Protein AF-A0A8X6XML3-F1 (afdb_monomer_lite)

Radius of gyration: 31.32 Å; chains: 1; bounding box: 40×43×86 Å

Sequence (79 aa):
MQLEGVPLLSGRTERSHDHDHEMILVEPRGRPNDRLDDPKYHPYFDDSIETNVTFQVSKTAYLHCSIRQLGDRVVSLIS

pLDDT: mean 72.95, std 21.38, range [31.08, 97.12]

Structure (mmCIF, N/CA/C/O backbone):
data_AF-A0A8X6XML3-F1
#
_entry.id   AF-A0A8X6XML3-F1
#
loop_
_atom_site.group_PDB
_atom_site.id
_atom_site.type_symbol
_atom_site.label_atom_id
_atom_site.label_alt_id
_atom_site.label_comp_id
_atom_site.label_asym_id
_atom_site.label_entity_id
_atom_site.label_seq_id
_atom_site.pdbx_PDB_ins_code
_atom_site.Cartn_x
_atom_site.Cartn_y
_atom_site.Cartn_z
_atom_site.occupancy
_atom_site.B_iso_or_equiv
_atom_site.auth_seq_id
_atom_site.auth_comp_id
_atom_site.auth_asym_id
_atom_site.auth_atom_id
_atom_site.pdbx_PDB_model_num
ATOM 1 N N . MET A 1 1 ? 4.595 30.544 -69.450 1.00 34.16 1 MET A N 1
ATOM 2 C CA . MET A 1 1 ? 3.528 30.125 -68.520 1.00 34.16 1 MET A CA 1
ATOM 3 C C . MET A 1 1 ? 3.497 28.607 -68.576 1.00 34.16 1 MET A C 1
ATOM 5 O O . MET A 1 1 ? 3.235 28.073 -69.644 1.00 34.16 1 MET A O 1
ATOM 9 N N . GLN A 1 2 ? 3.923 27.946 -67.498 1.00 31.08 2 GLN A N 1
ATOM 10 C CA . GLN A 1 2 ? 3.955 26.486 -67.371 1.00 31.08 2 GLN A CA 1
ATOM 11 C C . GLN A 1 2 ? 2.528 25.965 -67.141 1.00 31.08 2 GLN A C 1
ATOM 13 O O . GLN A 1 2 ? 1.818 26.519 -66.304 1.00 31.08 2 GLN A O 1
ATOM 18 N N . LEU A 1 3 ? 2.137 24.893 -67.826 1.00 37.53 3 LEU A N 1
ATOM 19 C CA . LEU A 1 3 ? 1.038 24.021 -67.410 1.00 37.53 3 LEU A CA 1
ATOM 20 C C . LEU A 1 3 ? 1.570 22.585 -67.466 1.00 37.53 3 LEU A C 1
ATOM 22 O O . LEU A 1 3 ? 1.719 22.010 -68.540 1.00 37.53 3 LEU A O 1
ATOM 26 N N . GLU A 1 4 ? 1.930 22.063 -66.295 1.00 31.66 4 GLU A N 1
ATOM 27 C CA . GLU A 1 4 ? 2.384 20.688 -66.075 1.00 31.66 4 GLU A CA 1
ATOM 28 C C . GLU A 1 4 ? 1.163 19.755 -66.117 1.00 31.66 4 GLU A C 1
ATOM 30 O O . GLU A 1 4 ? 0.251 19.870 -65.297 1.00 31.66 4 GLU A O 1
ATOM 35 N N . GLY A 1 5 ? 1.129 18.848 -67.094 1.00 36.06 5 GLY A N 1
ATOM 36 C CA . GLY A 1 5 ? 0.148 17.771 -67.189 1.00 36.06 5 GLY A CA 1
ATOM 37 C C . GLY A 1 5 ? 0.777 16.453 -66.751 1.00 36.06 5 GLY A C 1
ATOM 38 O O . GLY A 1 5 ? 1.726 15.984 -67.372 1.00 36.06 5 GLY A O 1
ATOM 39 N N . VAL A 1 6 ? 0.246 15.848 -65.691 1.00 44.38 6 VAL A N 1
ATOM 40 C CA . VAL A 1 6 ? 0.595 14.484 -65.266 1.00 44.38 6 VAL A CA 1
ATOM 41 C C . VAL A 1 6 ? -0.068 13.479 -66.212 1.00 44.38 6 VAL A C 1
ATOM 43 O O . VAL A 1 6 ? -1.252 13.643 -66.514 1.00 44.38 6 VAL A O 1
ATOM 46 N N . PRO A 1 7 ? 0.603 12.372 -66.568 1.00 42.59 7 PRO A N 1
ATOM 47 C CA . PRO A 1 7 ? -0.116 11.138 -66.824 1.00 42.59 7 PRO A CA 1
ATOM 48 C C . PRO A 1 7 ? 0.313 10.028 -65.858 1.00 42.59 7 PRO A C 1
ATOM 50 O O . PRO A 1 7 ? 1.482 9.672 -65.724 1.00 42.59 7 PRO A O 1
ATOM 53 N N . LEU A 1 8 ? -0.701 9.470 -65.200 1.00 49.03 8 LEU A N 1
ATOM 54 C CA . LEU A 1 8 ? -0.698 8.141 -64.601 1.00 49.03 8 LEU A CA 1
ATOM 55 C C . LEU A 1 8 ? -0.560 7.089 -65.711 1.00 49.03 8 LEU A C 1
ATOM 57 O O . LEU A 1 8 ? -1.246 7.211 -66.722 1.00 49.03 8 LEU A O 1
ATOM 61 N N . LEU A 1 9 ? 0.229 6.030 -65.488 1.00 43.97 9 LEU A N 1
ATOM 62 C CA . LEU A 1 9 ? -0.216 4.625 -65.561 1.00 43.97 9 LEU A CA 1
ATOM 63 C C . LEU A 1 9 ? 0.962 3.640 -65.461 1.00 43.97 9 LEU A C 1
ATOM 65 O O . LEU A 1 9 ? 1.844 3.588 -66.309 1.00 43.97 9 LEU A O 1
ATOM 69 N N . SER A 1 10 ? 0.900 2.845 -64.391 1.00 46.94 10 SER A N 1
ATOM 70 C CA . SER A 1 10 ? 1.169 1.405 -64.305 1.00 46.94 10 SER A CA 1
ATOM 71 C C . SER A 1 10 ? 2.010 0.762 -65.420 1.00 46.94 10 SER A C 1
ATOM 73 O O . SER A 1 10 ? 1.526 0.502 -66.520 1.00 46.94 10 SER A O 1
ATOM 75 N N . GLY A 1 11 ? 3.240 0.386 -65.070 1.00 36.78 11 GLY A N 1
ATOM 76 C CA . GLY A 1 11 ? 4.098 -0.505 -65.847 1.00 36.78 11 GLY A CA 1
ATOM 77 C C . GLY A 1 11 ? 4.746 -1.529 -64.923 1.00 36.78 11 GLY A C 1
ATOM 78 O O . GLY A 1 11 ? 5.874 -1.355 -64.472 1.00 36.78 11 GLY A O 1
ATOM 79 N N . ARG A 1 12 ? 3.996 -2.584 -64.604 1.00 50.19 12 ARG A N 1
ATOM 80 C CA . ARG A 1 12 ? 4.460 -3.783 -63.897 1.00 50.19 12 ARG A CA 1
ATOM 81 C C . ARG A 1 12 ? 5.630 -4.388 -64.686 1.00 50.19 12 ARG A C 1
ATOM 83 O O . ARG A 1 12 ? 5.428 -4.838 -65.808 1.00 50.19 12 ARG A O 1
ATOM 90 N N . THR A 1 13 ? 6.834 -4.405 -64.115 1.00 45.78 13 THR A N 1
ATOM 91 C CA . THR A 1 13 ? 7.929 -5.251 -64.613 1.00 45.78 13 THR A CA 1
ATOM 92 C C . THR A 1 13 ? 8.518 -6.002 -63.429 1.00 45.78 13 THR A C 1
ATOM 94 O O . THR A 1 13 ? 9.390 -5.507 -62.723 1.00 45.78 13 THR A O 1
ATOM 97 N N . GLU A 1 14 ? 7.981 -7.195 -63.188 1.00 51.25 14 GLU A N 1
ATOM 98 C CA . GLU A 1 14 ? 8.651 -8.227 -62.406 1.00 51.25 14 GLU A CA 1
ATOM 99 C C . GLU A 1 14 ? 9.903 -8.651 -63.188 1.00 51.25 14 GLU A C 1
ATOM 101 O O . GLU A 1 14 ? 9.807 -9.188 -64.292 1.00 51.25 14 GLU A O 1
ATOM 106 N N . ARG A 1 15 ? 11.088 -8.370 -62.644 1.00 48.38 15 ARG A N 1
ATOM 107 C CA . ARG A 1 15 ? 12.329 -9.048 -63.029 1.00 48.38 15 ARG A CA 1
ATOM 108 C C . ARG A 1 15 ? 13.038 -9.493 -61.762 1.00 48.38 15 ARG A C 1
ATOM 110 O O . ARG A 1 15 ? 13.567 -8.670 -61.020 1.00 48.38 15 ARG A O 1
ATOM 117 N N . SER A 1 16 ? 13.001 -10.802 -61.533 1.00 64.12 16 SER A N 1
ATOM 118 C CA . SER A 1 16 ? 13.905 -11.501 -60.632 1.00 64.12 16 SER A CA 1
ATOM 119 C C . SER A 1 16 ? 15.317 -11.507 -61.221 1.00 64.12 16 SER A C 1
ATOM 121 O O . SER A 1 16 ? 15.490 -11.568 -62.438 1.00 64.12 16 SER A O 1
ATOM 123 N N . HIS A 1 17 ? 16.328 -11.431 -60.364 1.00 48.41 17 HIS A N 1
ATOM 124 C CA . HIS A 1 17 ? 17.179 -12.583 -60.064 1.00 48.41 17 HIS A CA 1
ATOM 125 C C . HIS A 1 17 ? 18.233 -12.170 -59.038 1.00 48.41 17 HIS A C 1
ATOM 127 O O . HIS A 1 17 ? 19.011 -11.246 -59.257 1.00 48.41 17 HIS A O 1
ATOM 133 N N . ASP A 1 18 ? 18.162 -12.875 -57.916 1.00 54.53 18 ASP A N 1
ATOM 134 C CA . ASP A 1 18 ? 19.232 -13.297 -57.018 1.00 54.53 18 ASP A CA 1
ATOM 135 C C . ASP A 1 18 ? 20.596 -12.622 -57.201 1.00 54.53 18 ASP A C 1
ATOM 137 O O . ASP A 1 18 ? 21.352 -12.979 -58.102 1.00 54.53 18 ASP A O 1
ATOM 141 N N . HIS A 1 19 ? 20.934 -11.722 -56.276 1.00 52.25 19 HIS A N 1
ATOM 142 C CA . HIS A 1 19 ? 22.296 -11.543 -55.772 1.00 52.25 19 HIS A CA 1
ATOM 143 C C . HIS A 1 19 ? 22.207 -11.274 -54.264 1.00 52.25 19 HIS A C 1
ATOM 145 O O . HIS A 1 19 ? 21.629 -10.281 -53.827 1.00 52.25 19 HIS A O 1
ATOM 151 N N . ASP A 1 20 ? 22.734 -12.234 -53.506 1.00 49.03 20 ASP A N 1
ATOM 152 C CA . ASP A 1 20 ? 23.255 -12.111 -52.147 1.00 49.03 20 ASP A CA 1
ATOM 153 C C . ASP A 1 20 ? 22.290 -11.566 -51.083 1.00 49.03 20 ASP A C 1
ATOM 155 O O . ASP A 1 20 ? 22.374 -10.425 -50.632 1.00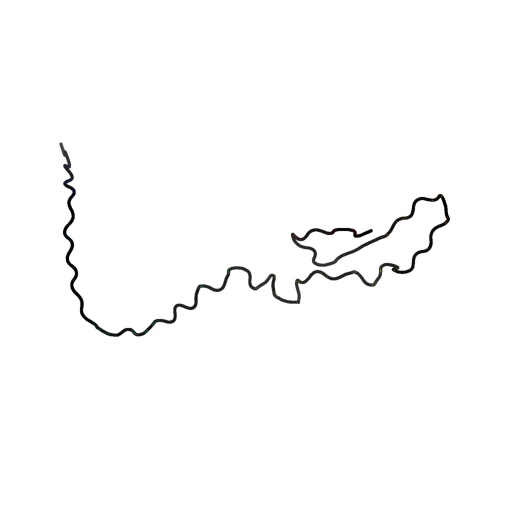 49.03 20 ASP A O 1
ATOM 159 N N . HIS A 1 21 ? 21.406 -12.443 -50.589 1.00 48.31 21 HIS A N 1
ATOM 160 C CA . HIS A 1 21 ? 20.852 -12.294 -49.240 1.00 48.31 21 HIS A CA 1
ATOM 161 C C . HIS A 1 21 ? 21.967 -12.519 -48.206 1.00 48.31 21 HIS A C 1
ATOM 163 O O . HIS A 1 21 ? 22.004 -13.536 -47.512 1.00 48.31 21 HIS A O 1
ATOM 169 N N . GLU A 1 22 ? 22.851 -11.537 -48.037 1.00 55.84 22 GLU A N 1
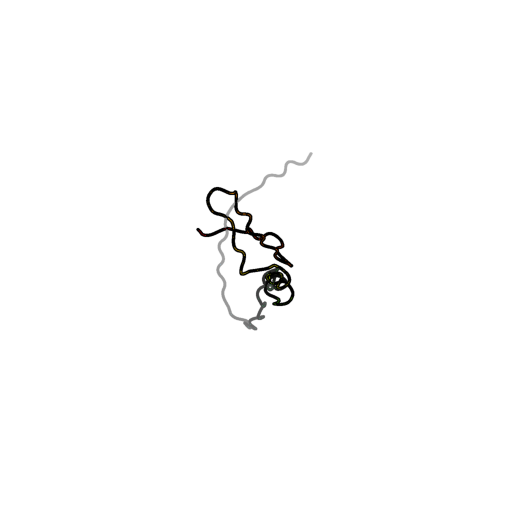ATOM 170 C CA . GLU A 1 22 ? 23.291 -11.243 -46.682 1.00 55.84 22 GLU A CA 1
ATOM 171 C C . GLU A 1 22 ? 22.051 -10.680 -45.991 1.00 55.84 22 GLU A C 1
ATOM 173 O O . GLU A 1 22 ? 21.656 -9.530 -46.190 1.00 55.84 22 GLU A O 1
ATOM 178 N N . MET A 1 23 ? 21.349 -11.555 -45.268 1.00 53.06 23 MET A N 1
ATOM 179 C CA . MET A 1 23 ? 20.329 -11.147 -44.317 1.00 53.06 23 MET A CA 1
ATOM 180 C C . MET A 1 23 ? 21.054 -10.255 -43.321 1.00 53.06 23 MET A C 1
ATOM 182 O O . MET A 1 23 ? 21.612 -10.746 -42.342 1.00 53.06 23 MET A O 1
A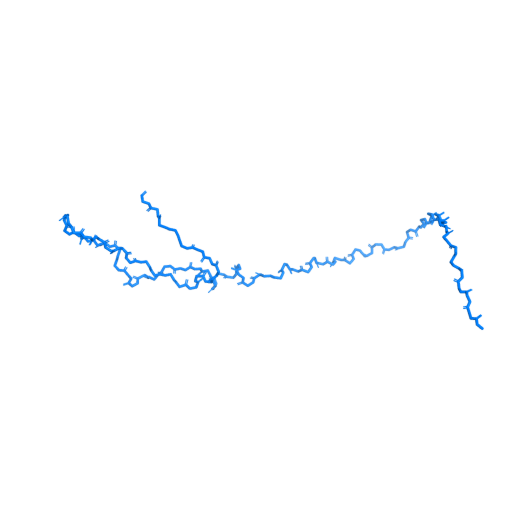TOM 186 N N . ILE A 1 24 ? 21.088 -8.949 -43.591 1.00 57.31 24 ILE A N 1
ATOM 187 C CA . ILE A 1 24 ? 21.372 -7.964 -42.567 1.00 57.31 24 ILE A CA 1
ATOM 188 C C . ILE A 1 24 ? 20.320 -8.289 -41.521 1.00 57.31 24 ILE A C 1
ATOM 190 O O . ILE A 1 24 ? 19.130 -8.039 -41.731 1.00 57.31 24 ILE A O 1
ATOM 194 N N . LEU A 1 25 ? 20.745 -8.947 -40.444 1.00 57.75 25 LEU A N 1
ATOM 195 C CA . LEU A 1 25 ? 19.956 -9.077 -39.242 1.00 57.75 25 LEU A CA 1
ATOM 196 C C . LEU A 1 25 ? 19.826 -7.642 -38.749 1.00 57.75 25 LEU A C 1
ATOM 198 O O . LEU A 1 25 ? 20.614 -7.162 -37.940 1.00 57.75 25 LEU A O 1
ATOM 202 N N . VAL A 1 26 ? 18.878 -6.910 -39.330 1.00 59.00 26 VAL A N 1
ATOM 203 C CA . VAL A 1 26 ? 18.381 -5.679 -38.761 1.00 59.00 26 VAL A CA 1
ATOM 204 C C . VAL A 1 26 ? 17.668 -6.177 -37.529 1.00 59.00 26 VAL A C 1
ATOM 206 O O . VAL A 1 26 ? 16.501 -6.567 -37.583 1.00 59.00 26 VAL A O 1
ATOM 209 N N . GLU A 1 27 ? 18.430 -6.269 -36.441 1.00 61.75 27 GLU A N 1
ATOM 210 C CA . GLU A 1 27 ? 17.881 -6.433 -35.113 1.00 61.75 27 GLU A CA 1
ATOM 211 C C . GLU A 1 27 ? 16.725 -5.431 -35.047 1.00 61.75 27 GLU A C 1
ATOM 213 O O . GLU A 1 27 ? 16.943 -4.238 -35.326 1.00 61.75 27 GLU A O 1
ATOM 218 N N . PRO A 1 28 ? 15.478 -5.890 -34.827 1.00 67.31 28 PRO A N 1
ATOM 219 C CA . PRO A 1 28 ? 14.369 -4.970 -34.678 1.00 67.31 28 PRO A CA 1
ATOM 220 C C . PRO A 1 28 ? 14.831 -3.962 -33.644 1.00 67.31 28 PRO A C 1
ATOM 222 O O . PRO A 1 28 ? 15.285 -4.392 -32.584 1.00 67.31 28 PRO A O 1
ATOM 225 N N . ARG A 1 29 ? 14.806 -2.658 -33.971 1.00 61.50 29 ARG A N 1
ATOM 226 C CA . ARG A 1 29 ? 15.185 -1.611 -33.015 1.00 61.50 29 ARG A CA 1
ATOM 227 C C . ARG A 1 29 ? 14.510 -1.986 -31.706 1.00 61.50 29 ARG A C 1
ATOM 229 O O . ARG A 1 29 ? 13.275 -2.023 -31.683 1.00 61.50 29 ARG A O 1
ATOM 236 N N . GLY A 1 30 ? 15.325 -2.371 -30.715 1.00 60.34 30 GLY A N 1
ATOM 237 C CA . GLY A 1 30 ? 14.843 -2.873 -29.435 1.00 60.34 30 GLY A CA 1
ATOM 238 C C . GLY A 1 30 ? 13.723 -1.960 -28.982 1.00 60.34 30 GLY A C 1
ATOM 239 O O . GLY A 1 30 ? 13.796 -0.744 -29.216 1.00 60.34 30 GLY A O 1
ATOM 240 N N . ARG A 1 31 ? 12.631 -2.548 -28.476 1.00 63.78 31 ARG A N 1
ATOM 241 C CA . ARG A 1 31 ? 11.458 -1.766 -28.080 1.00 63.78 31 ARG A CA 1
ATOM 242 C C . ARG A 1 31 ? 11.969 -0.570 -27.281 1.00 63.78 31 ARG A C 1
ATOM 244 O O . ARG A 1 31 ? 12.780 -0.772 -26.380 1.00 63.78 31 ARG A O 1
ATOM 251 N N . PRO A 1 32 ? 11.569 0.667 -27.608 1.00 58.94 32 PRO A N 1
ATOM 252 C CA . PRO A 1 32 ? 12.059 1.831 -26.892 1.00 58.94 32 PRO A CA 1
ATOM 253 C C . PRO A 1 32 ? 11.418 1.871 -25.496 1.00 58.94 32 PRO A C 1
ATOM 255 O O . PRO A 1 32 ? 10.568 2.717 -25.258 1.00 58.94 32 PRO A O 1
ATOM 258 N N . ASN A 1 33 ? 11.751 0.914 -24.613 1.00 58.44 33 ASN A N 1
ATOM 259 C CA . ASN A 1 33 ? 11.541 0.967 -23.168 1.00 58.44 33 ASN A CA 1
ATOM 260 C C . ASN A 1 33 ? 12.121 -0.198 -22.327 1.00 58.44 33 ASN A C 1
ATOM 262 O O . ASN A 1 33 ? 11.585 -0.478 -21.259 1.00 58.44 33 ASN A O 1
ATOM 266 N N . ASP A 1 34 ? 13.254 -0.809 -22.689 1.00 61.25 34 ASP A N 1
ATOM 267 C CA . ASP A 1 34 ? 13.892 -1.849 -21.841 1.00 61.25 34 ASP A CA 1
ATOM 268 C C . ASP A 1 34 ? 14.314 -1.352 -20.434 1.00 61.25 34 ASP A C 1
ATOM 270 O O . ASP A 1 34 ? 14.743 -2.125 -19.584 1.00 61.25 34 ASP A O 1
ATOM 274 N N . ARG A 1 35 ? 14.194 -0.045 -20.151 1.00 60.00 35 ARG A N 1
ATOM 275 C CA . ARG A 1 35 ? 14.467 0.534 -18.825 1.00 60.00 35 ARG A CA 1
ATOM 276 C C . ARG A 1 35 ? 13.356 0.268 -17.810 1.00 60.00 35 ARG A C 1
ATOM 278 O O . ARG A 1 35 ? 13.639 0.304 -16.621 1.00 60.00 35 ARG A O 1
ATOM 285 N N . LEU A 1 36 ? 12.112 0.050 -18.246 1.00 60.84 36 LEU A N 1
ATOM 286 C CA . LEU A 1 36 ? 11.000 -0.258 -17.332 1.00 60.84 36 LEU A CA 1
ATOM 287 C C . LEU A 1 36 ? 11.015 -1.713 -16.855 1.00 60.84 36 LEU A C 1
ATOM 289 O O . LEU A 1 36 ? 10.440 -2.006 -15.807 1.00 60.84 36 LEU A O 1
ATOM 293 N N . ASP A 1 37 ? 11.675 -2.581 -17.621 1.00 67.94 37 ASP A N 1
ATOM 294 C CA . ASP A 1 37 ? 11.896 -3.990 -17.298 1.00 67.94 37 ASP A CA 1
ATOM 295 C C . ASP A 1 37 ? 13.199 -4.207 -16.503 1.00 67.94 37 ASP A C 1
ATOM 297 O O . ASP A 1 37 ? 13.477 -5.323 -16.059 1.00 67.94 37 ASP A O 1
ATOM 301 N N . ASP A 1 38 ? 14.007 -3.156 -16.295 1.00 80.12 38 ASP A N 1
ATOM 302 C CA . ASP A 1 38 ? 15.148 -3.221 -15.382 1.00 80.12 38 ASP A CA 1
ATOM 303 C C . ASP A 1 38 ? 14.613 -3.346 -13.940 1.00 80.12 38 ASP A C 1
ATOM 305 O O . ASP A 1 38 ? 13.901 -2.450 -13.462 1.00 80.12 38 ASP A O 1
ATOM 309 N N . PRO A 1 39 ? 14.978 -4.425 -13.213 1.00 79.56 39 PRO A N 1
ATOM 310 C CA . PRO A 1 39 ? 14.511 -4.680 -11.854 1.00 79.56 39 PRO A CA 1
ATOM 311 C C . PRO A 1 39 ? 14.725 -3.520 -10.884 1.00 79.56 39 PRO A C 1
ATOM 313 O O . PRO A 1 39 ? 14.009 -3.406 -9.892 1.00 79.56 39 PRO A O 1
ATOM 316 N N . LYS A 1 40 ? 15.698 -2.646 -11.161 1.00 82.12 40 LYS A N 1
ATOM 317 C CA . LYS A 1 40 ? 15.983 -1.457 -10.358 1.00 82.12 40 LYS A CA 1
ATOM 318 C C . LYS A 1 40 ? 14.849 -0.431 -10.350 1.00 82.12 40 LYS A C 1
ATOM 320 O O . LYS A 1 40 ? 14.859 0.420 -9.462 1.00 82.12 40 LYS A O 1
ATOM 325 N N . TYR A 1 41 ? 13.936 -0.473 -11.320 1.00 83.19 41 TYR A N 1
ATOM 326 C CA . TYR A 1 41 ? 12.786 0.431 -11.434 1.00 83.19 41 TYR A CA 1
ATOM 327 C C . TYR A 1 41 ? 11.454 -0.259 -11.123 1.00 83.19 41 TYR A C 1
ATOM 329 O O . TYR A 1 41 ? 10.390 0.332 -11.327 1.00 83.19 41 TYR A O 1
ATOM 337 N N . HIS A 1 42 ? 11.490 -1.508 -10.653 1.00 90.12 42 HIS A N 1
ATOM 338 C CA . HIS A 1 42 ? 10.281 -2.209 -10.263 1.00 90.12 42 HIS A CA 1
ATOM 339 C C . HIS A 1 42 ? 9.707 -1.632 -8.967 1.00 90.12 42 HIS A C 1
ATOM 341 O O . HIS A 1 42 ? 10.433 -1.481 -7.984 1.00 90.12 42 HIS A O 1
ATOM 347 N N . PRO A 1 43 ? 8.390 -1.371 -8.922 1.00 93.62 43 PRO A N 1
ATOM 348 C CA . PRO A 1 43 ? 7.754 -0.927 -7.700 1.00 93.62 43 PRO A CA 1
ATOM 349 C C . PRO A 1 43 ? 7.941 -1.952 -6.591 1.00 93.62 43 PRO A C 1
ATOM 351 O O . PRO A 1 43 ? 7.802 -3.156 -6.815 1.00 93.62 43 PRO A O 1
ATOM 354 N N . TYR A 1 44 ? 8.184 -1.463 -5.384 1.00 93.31 44 TYR A N 1
ATOM 355 C CA . TYR A 1 44 ? 8.296 -2.303 -4.202 1.00 93.31 44 TYR A CA 1
ATOM 356 C C . TYR A 1 44 ? 7.648 -1.626 -2.999 1.00 93.31 44 TYR A C 1
ATOM 358 O O . TYR A 1 44 ? 7.549 -0.395 -2.928 1.00 93.31 44 TYR A O 1
ATOM 366 N N . PHE A 1 45 ? 7.168 -2.443 -2.067 1.00 9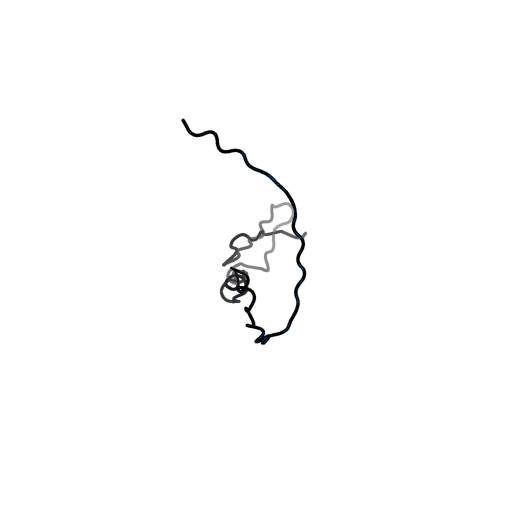4.69 45 PHE A N 1
ATOM 367 C CA . PHE A 1 45 ? 6.538 -1.959 -0.847 1.00 94.69 45 PHE A CA 1
ATOM 368 C C . PHE A 1 45 ? 7.580 -1.381 0.108 1.00 94.69 45 PHE A C 1
ATOM 370 O O . PHE A 1 45 ? 8.721 -1.832 0.157 1.00 94.69 45 PHE A O 1
ATOM 377 N N . ASP A 1 46 ? 7.189 -0.350 0.851 1.00 93.75 46 ASP A N 1
ATOM 378 C CA . ASP A 1 46 ? 8.012 0.173 1.932 1.00 93.75 46 ASP A CA 1
ATOM 379 C C . ASP A 1 46 ? 7.846 -0.694 3.187 1.00 93.75 46 ASP A C 1
ATOM 381 O O . ASP A 1 46 ? 6.794 -0.680 3.830 1.00 93.75 46 ASP A O 1
ATOM 385 N N . ASP A 1 47 ? 8.904 -1.419 3.544 1.00 93.12 47 ASP A N 1
ATOM 386 C CA . ASP A 1 47 ? 8.921 -2.344 4.685 1.00 93.12 47 ASP A CA 1
ATOM 387 C C . ASP A 1 47 ? 8.889 -1.640 6.052 1.00 93.12 47 ASP A C 1
ATOM 389 O O . ASP A 1 47 ? 8.771 -2.294 7.087 1.00 93.12 47 ASP A O 1
ATOM 393 N N . SER A 1 48 ? 9.005 -0.307 6.086 1.00 93.38 48 SER A N 1
ATOM 394 C CA . SER A 1 48 ? 8.889 0.466 7.331 1.00 93.38 48 SER A CA 1
ATOM 395 C C . SER A 1 48 ? 7.447 0.642 7.816 1.00 93.38 48 SER A C 1
ATOM 397 O O . SER A 1 48 ? 7.233 1.105 8.937 1.00 93.38 48 SER A O 1
ATOM 399 N N . ILE A 1 49 ? 6.455 0.290 6.993 1.00 92.75 49 ILE A N 1
ATOM 400 C CA . ILE A 1 49 ? 5.042 0.411 7.346 1.00 92.75 49 ILE A CA 1
ATOM 401 C C . ILE A 1 49 ? 4.599 -0.796 8.179 1.00 92.75 49 ILE A C 1
ATOM 403 O O . ILE A 1 49 ? 4.826 -1.947 7.808 1.00 92.75 49 ILE A O 1
ATOM 407 N N . GLU A 1 50 ? 3.918 -0.535 9.296 1.00 92.38 50 G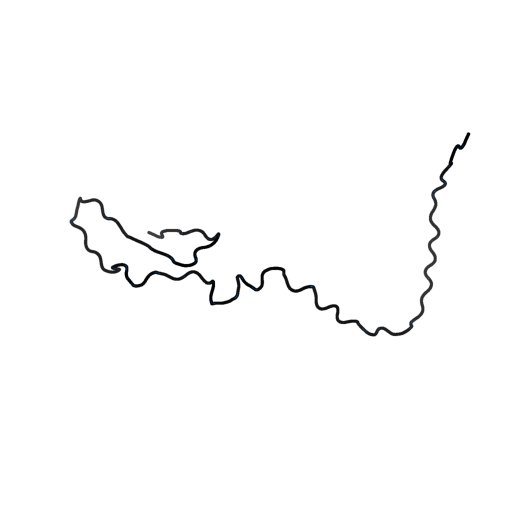LU A N 1
ATOM 408 C CA . GLU A 1 50 ? 3.341 -1.586 10.135 1.00 92.38 50 GLU A CA 1
ATOM 409 C C . GLU A 1 50 ? 2.273 -2.383 9.373 1.00 92.38 50 GLU A C 1
ATOM 411 O O . GLU A 1 50 ? 1.257 -1.844 8.934 1.00 92.38 50 GLU A O 1
ATOM 416 N N . THR A 1 51 ? 2.490 -3.691 9.248 1.00 90.81 51 THR A N 1
ATOM 417 C CA . THR A 1 51 ? 1.580 -4.612 8.547 1.00 90.81 51 THR A CA 1
ATOM 418 C C . THR A 1 51 ? 0.517 -5.212 9.465 1.00 90.81 51 THR A C 1
ATOM 420 O O . THR A 1 51 ? -0.600 -5.485 9.032 1.00 90.81 51 THR A O 1
ATOM 423 N N . ASN A 1 52 ? 0.839 -5.383 10.749 1.00 92.19 52 ASN A N 1
ATOM 424 C CA . ASN A 1 52 ? -0.036 -5.998 11.744 1.00 92.19 52 ASN A CA 1
ATOM 425 C C . ASN A 1 52 ? -0.678 -4.932 12.624 1.00 92.19 52 ASN A C 1
ATOM 427 O O . ASN A 1 52 ? -0.304 -4.735 13.780 1.00 92.19 52 ASN A O 1
ATOM 431 N N . VAL A 1 53 ? -1.660 -4.244 12.059 1.00 91.44 53 VAL A N 1
ATOM 432 C CA . VAL A 1 53 ? -2.408 -3.204 12.758 1.00 91.44 53 VAL A CA 1
ATOM 433 C C . VAL A 1 53 ? -3.711 -3.765 13.312 1.00 91.44 53 VAL A C 1
ATOM 435 O O . VAL A 1 53 ? -4.425 -4.523 12.656 1.00 91.44 53 VAL A O 1
ATOM 438 N N . THR A 1 54 ? -4.031 -3.390 14.547 1.00 94.25 54 THR A N 1
ATOM 439 C CA . THR A 1 54 ? -5.304 -3.736 15.183 1.00 94.25 54 THR A CA 1
ATOM 440 C C . THR A 1 54 ? -6.073 -2.462 15.476 1.00 94.25 54 THR A C 1
ATOM 442 O O . THR A 1 54 ? -5.515 -1.469 15.939 1.00 94.25 54 THR A O 1
ATOM 445 N N . PHE A 1 55 ? -7.371 -2.487 15.192 1.00 94.50 55 PHE A N 1
ATOM 446 C CA . PHE A 1 55 ? -8.252 -1.349 15.411 1.00 94.50 55 PHE A CA 1
ATOM 447 C C . PHE A 1 55 ? -9.380 -1.735 16.355 1.00 94.50 5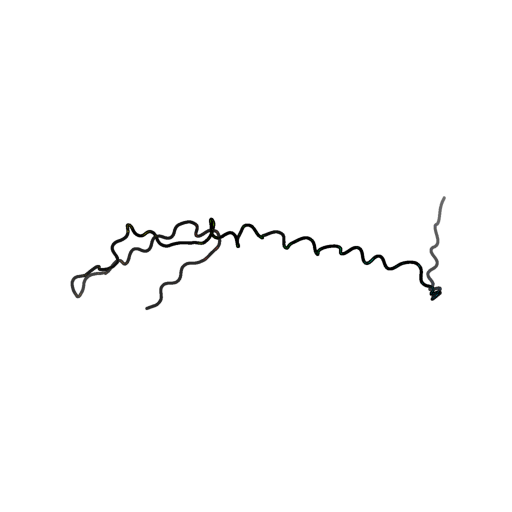5 PHE A C 1
ATOM 449 O O . PHE A 1 55 ? -9.851 -2.874 16.369 1.00 94.50 55 PHE A O 1
ATOM 456 N N . GLN A 1 56 ? -9.825 -0.764 17.149 1.00 97.12 56 GLN A N 1
ATOM 457 C CA . GLN A 1 56 ? -11.006 -0.934 17.983 1.00 97.12 56 GLN A CA 1
ATOM 458 C C . GLN A 1 56 ? -12.253 -1.103 17.113 1.00 97.12 56 GLN A C 1
ATOM 460 O O . GLN A 1 56 ? -12.447 -0.394 16.125 1.00 97.12 56 GLN A O 1
ATOM 465 N N . VAL A 1 57 ? -13.135 -2.009 17.532 1.00 96.44 57 VAL A N 1
ATOM 466 C CA . VAL A 1 57 ? -14.437 -2.209 16.890 1.00 96.44 57 VAL A CA 1
ATOM 467 C C . VAL A 1 57 ? -15.240 -0.904 16.933 1.00 96.44 57 VAL A C 1
ATOM 469 O O . VAL A 1 57 ? -15.190 -0.159 17.914 1.00 96.44 57 VAL A O 1
ATOM 472 N N . SER A 1 58 ? -15.972 -0.623 15.853 1.00 95.75 58 SER A N 1
ATOM 473 C CA . SER A 1 58 ? -16.773 0.600 15.675 1.00 95.75 58 SER A CA 1
ATOM 474 C C . SER A 1 58 ? -15.959 1.899 15.568 1.00 95.75 58 SER A C 1
ATOM 476 O O . SER A 1 58 ? -16.515 2.992 15.701 1.00 95.75 58 SER A O 1
ATOM 478 N N . LYS A 1 59 ? -14.649 1.804 15.311 1.00 95.00 59 LYS A N 1
ATOM 479 C CA . LYS A 1 59 ? -13.793 2.928 14.909 1.00 95.00 59 LYS A CA 1
ATOM 480 C C . LYS A 1 59 ? -13.348 2.760 13.458 1.00 95.00 59 LYS A C 1
ATOM 482 O O . LYS A 1 59 ? -13.254 1.644 12.956 1.00 95.00 59 LYS A O 1
ATOM 487 N N . THR A 1 60 ? -13.070 3.876 12.787 1.00 94.94 60 THR A N 1
ATOM 488 C CA . THR A 1 60 ? -12.494 3.864 11.438 1.00 94.94 60 THR A CA 1
ATOM 489 C C . THR A 1 60 ? -11.083 3.287 11.489 1.00 94.94 60 THR A C 1
ATOM 491 O O . THR A 1 60 ? -10.247 3.772 12.252 1.00 94.94 60 THR A O 1
ATOM 494 N N . ALA A 1 61 ? -10.827 2.270 10.672 1.00 93.56 61 ALA A N 1
ATOM 495 C CA . ALA A 1 61 ? -9.505 1.696 10.475 1.00 93.56 61 ALA A CA 1
ATOM 496 C C . ALA A 1 61 ? -8.808 2.369 9.286 1.00 93.56 61 ALA A C 1
ATOM 498 O O . ALA A 1 61 ? -9.438 2.609 8.256 1.00 93.56 61 ALA A O 1
ATOM 499 N N . TYR A 1 62 ? -7.510 2.642 9.422 1.00 92.81 62 TYR A N 1
ATOM 500 C CA . TYR A 1 62 ? -6.679 3.199 8.354 1.00 92.81 62 TYR A CA 1
ATOM 501 C C . TYR A 1 62 ? -5.541 2.231 8.047 1.00 92.81 62 TYR A C 1
ATOM 503 O O . TYR A 1 62 ? -4.656 2.029 8.872 1.00 92.81 62 TYR A O 1
ATOM 511 N N . LEU A 1 63 ? -5.561 1.633 6.858 1.00 92.69 63 LEU A N 1
ATOM 512 C CA . LEU A 1 63 ? -4.472 0.785 6.380 1.00 92.69 63 LEU A CA 1
ATOM 513 C C . LEU A 1 63 ? -3.532 1.634 5.529 1.00 92.69 63 LEU A C 1
ATOM 515 O O . LEU A 1 63 ? -3.914 2.125 4.467 1.00 92.69 63 LEU A O 1
ATOM 519 N N . HIS A 1 64 ? -2.309 1.829 6.013 1.00 93.38 64 HIS A N 1
ATOM 520 C CA . HIS A 1 64 ? -1.285 2.550 5.272 1.00 93.38 64 HIS A CA 1
ATOM 521 C C . HIS A 1 64 ? -0.623 1.617 4.254 1.00 93.38 64 HIS A C 1
ATOM 523 O O . HIS A 1 64 ? -0.256 0.491 4.572 1.00 93.38 64 HIS A O 1
ATOM 529 N N . CYS A 1 65 ? -0.447 2.100 3.026 1.00 92.94 65 CYS A N 1
ATOM 530 C CA . CYS A 1 65 ? 0.326 1.426 1.991 1.00 92.94 65 CYS A CA 1
ATOM 531 C C . CYS A 1 65 ? 1.253 2.460 1.353 1.00 92.94 65 CYS A C 1
ATOM 533 O O . CYS A 1 65 ? 0.791 3.489 0.859 1.00 92.94 65 CYS A O 1
ATOM 535 N N . SER A 1 66 ? 2.557 2.201 1.397 1.00 94.50 66 SER A N 1
ATOM 536 C CA . SER A 1 66 ? 3.573 3.039 0.766 1.00 94.50 66 SER A CA 1
ATOM 537 C C . SER A 1 66 ? 4.339 2.191 -0.239 1.00 94.50 66 SER A C 1
ATOM 539 O O . SER A 1 66 ? 4.792 1.093 0.083 1.00 94.50 66 SER A O 1
ATOM 541 N N . ILE A 1 67 ? 4.440 2.684 -1.472 1.00 95.19 67 ILE A N 1
ATOM 542 C CA . ILE A 1 67 ? 5.098 1.997 -2.582 1.00 95.19 67 ILE A CA 1
ATOM 543 C C . ILE A 1 67 ? 6.145 2.939 -3.153 1.00 95.19 67 ILE A C 1
ATOM 545 O O . ILE A 1 67 ? 5.857 4.087 -3.499 1.00 95.19 67 ILE A O 1
ATOM 549 N N . ARG A 1 68 ? 7.372 2.443 -3.271 1.00 94.75 68 ARG A N 1
ATOM 550 C CA . ARG A 1 68 ? 8.472 3.153 -3.918 1.00 94.75 68 ARG A CA 1
ATOM 551 C C . ARG A 1 68 ? 8.523 2.758 -5.386 1.00 94.75 68 ARG A C 1
ATOM 553 O O . ARG A 1 68 ? 8.134 1.654 -5.744 1.00 94.75 68 ARG A O 1
ATOM 560 N N . GLN A 1 69 ? 9.004 3.672 -6.229 1.00 93.75 69 GLN A N 1
ATOM 561 C CA . GLN A 1 69 ? 9.143 3.455 -7.677 1.00 93.75 69 GLN A CA 1
ATOM 562 C C . GLN A 1 69 ? 7.823 3.111 -8.394 1.00 93.75 69 GLN A C 1
ATOM 564 O O . GLN A 1 69 ? 7.803 2.332 -9.339 1.00 93.75 69 GLN A O 1
ATOM 569 N N . LEU A 1 70 ? 6.707 3.711 -7.961 1.00 92.25 70 LEU A N 1
ATOM 570 C CA . LEU A 1 70 ? 5.392 3.442 -8.553 1.00 92.25 70 LEU A CA 1
ATOM 571 C C . LEU A 1 70 ? 5.314 3.822 -10.045 1.00 92.25 70 LEU A C 1
ATOM 573 O O . LEU A 1 70 ? 4.663 3.129 -10.824 1.00 92.25 70 LEU A O 1
ATOM 577 N N . GLY A 1 71 ? 5.997 4.897 -10.448 1.00 89.69 71 GLY A N 1
ATOM 578 C CA . GLY A 1 71 ? 5.987 5.370 -11.831 1.00 89.69 71 GLY A CA 1
ATOM 579 C C . GLY A 1 71 ? 4.582 5.766 -12.290 1.00 89.69 71 GLY A C 1
ATOM 580 O O . GLY A 1 71 ? 3.901 6.539 -11.622 1.00 89.69 71 GLY A O 1
ATOM 581 N N . ASP A 1 72 ? 4.169 5.228 -13.431 1.00 89.75 72 ASP A N 1
ATOM 582 C CA . ASP A 1 72 ? 2.864 5.391 -14.081 1.00 89.75 72 ASP A CA 1
ATOM 583 C C . ASP A 1 72 ? 1.859 4.277 -13.729 1.00 89.75 72 ASP A C 1
ATOM 585 O O . ASP A 1 72 ? 0.767 4.202 -14.296 1.00 89.75 72 ASP A O 1
ATOM 589 N N . ARG A 1 73 ? 2.211 3.399 -12.783 1.00 89.12 73 ARG A N 1
ATOM 590 C CA . ARG A 1 73 ? 1.367 2.279 -12.362 1.00 89.12 73 ARG A CA 1
ATOM 591 C C . ARG A 1 73 ? 0.324 2.727 -11.342 1.00 89.12 73 ARG A C 1
ATOM 593 O O . ARG A 1 73 ? 0.476 3.727 -10.643 1.00 89.12 73 ARG A O 1
ATOM 600 N N . VAL A 1 74 ? -0.739 1.939 -11.229 1.00 94.00 74 VAL A N 1
ATOM 601 C CA . VAL A 1 74 ? -1.856 2.199 -10.316 1.00 94.00 74 VAL A CA 1
ATOM 602 C C . VAL A 1 74 ? -1.838 1.243 -9.131 1.00 94.00 74 VAL A C 1
ATOM 604 O O . VAL A 1 74 ? -1.421 0.091 -9.247 1.00 94.00 74 VAL A O 1
ATOM 607 N N . VAL A 1 75 ? -2.326 1.725 -7.991 1.00 94.12 75 VAL A N 1
ATOM 608 C CA . VAL A 1 75 ? -2.497 0.926 -6.775 1.00 94.12 75 VAL A CA 1
ATOM 609 C C . VAL A 1 75 ? -3.966 0.554 -6.644 1.00 94.12 75 VAL A C 1
ATOM 611 O O . VAL A 1 75 ? -4.841 1.405 -6.794 1.00 94.12 75 VAL A O 1
ATOM 614 N N . SER A 1 76 ? -4.234 -0.715 -6.350 1.00 94.00 76 SER A N 1
ATOM 615 C CA . SER A 1 76 ? -5.575 -1.205 -6.035 1.00 94.00 76 SER A CA 1
ATOM 616 C C . SER A 1 76 ? -5.558 -1.879 -4.669 1.00 94.00 76 SER A C 1
ATOM 618 O O . SER A 1 76 ? -4.595 -2.565 -4.328 1.00 94.00 76 SER A O 1
ATOM 620 N N . LEU A 1 77 ? -6.609 -1.648 -3.883 1.00 92.38 77 LEU A N 1
ATOM 621 C CA . LEU A 1 77 ? -6.829 -2.331 -2.616 1.00 92.38 77 LEU A CA 1
ATOM 622 C C . LEU A 1 77 ? -7.832 -3.458 -2.851 1.00 92.38 77 LEU A C 1
ATOM 624 O O . LEU A 1 77 ? -8.912 -3.219 -3.390 1.00 92.38 77 LEU A O 1
ATOM 628 N N . ILE A 1 78 ? -7.461 -4.668 -2.449 1.00 91.50 78 ILE A N 1
ATOM 629 C CA . ILE A 1 78 ? -8.323 -5.847 -2.519 1.00 91.50 78 ILE A CA 1
ATOM 630 C C . ILE A 1 78 ? -8.859 -6.094 -1.107 1.00 91.50 78 ILE A C 1
ATOM 632 O O . ILE A 1 78 ? -8.073 -6.135 -0.159 1.00 91.50 78 ILE A O 1
ATOM 636 N N . SER A 1 79 ? -10.183 -6.201 -0.979 1.00 76.62 79 SER A N 1
ATOM 637 C CA . SER A 1 79 ? -10.906 -6.437 0.279 1.00 76.62 79 SER A CA 1
ATOM 638 C C . SER A 1 79 ? -11.433 -7.858 0.378 1.00 76.62 79 SER A C 1
ATOM 640 O O . SER A 1 79 ? -11.981 -8.310 -0.655 1.00 76.62 79 SER A O 1
#

Foldseek 3Di:
DDDDDDDDDDDDDDDDDDDDPPVPPPPPPPPVPVVCVPPVLDKDWDPVADPDDDDDPPDDDDDDTDIPNCDPHDDDDDD

Secondary structure (DSSP, 8-state):
---PPP-------------------------TTTTTSSGGGS-EE-TTS-S-----TTS-------EES-TT-------

Organism: NCBI:txid2747483